Protein AF-A0A0G4R378-F1 (afdb_monomer)

Sequence (126 aa)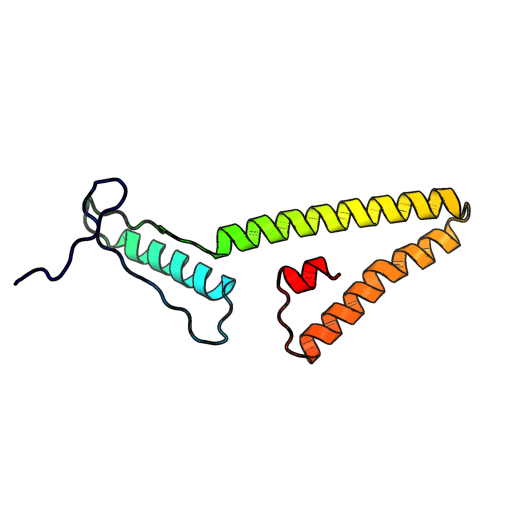:
ELRTGSASENGQEVVVGTALMLIGANTRTVSDAVDKKLTDIAKSLPPGMHAKTVLNRTKLVDATIATVQKNLIEGALLVTVVLFSMLGNIRAALITALVIPMSMLMTAIGMVKGNISGNLMSLGAL

Foldseek 3Di:
DDDDDWDDDPNHTDDDDDDDDDPPDDLVVVLVVVVVVQVVVQVVDDPPDDDDDPDRPVVVQVVLVVVLVVVVVVVLVVQLVVLCVVVVDPVVSVVVSVVVVVVVVVVVVVCVVVVNDPGSVVSVVD

Secondary structure (DSSP, 8-state):
-------EETTEE------PPPTT--HHHHHHHHHHHHHHHHTTSPTT-----S--HHHHHHHHHHHHHHHHHHHHHHHHHHHHHHH--HHHHHHHHHHHHHHHHHHHHHHHHTT----HHHHH--

Radius of gyration: 23.35 Å; Cα contacts (8 Å, |Δi|>4): 48; chains: 1; bounding box: 44×31×76 Å

Structure (mmCIF, N/CA/C/O backbone):
data_AF-A0A0G4R378-F1
#
_entry.id   AF-A0A0G4R378-F1
#
loop_
_atom_site.group_PDB
_atom_site.id
_atom_site.type_symbol
_atom_site.label_atom_id
_atom_site.label_alt_id
_atom_site.label_comp_id
_atom_site.label_asym_id
_atom_site.label_entity_id
_atom_site.label_seq_id
_atom_site.pdbx_PDB_ins_code
_atom_site.Cartn_x
_atom_site.Cartn_y
_atom_site.Cartn_z
_atom_site.occupancy
_atom_site.B_iso_or_equiv
_atom_site.auth_seq_id
_atom_site.auth_comp_id
_atom_site.auth_asym_id
_atom_site.auth_atom_id
_atom_site.pdbx_PDB_model_num
ATOM 1 N N . GLU A 1 1 ? -16.014 0.440 42.787 1.00 53.25 1 GLU A N 1
ATOM 2 C CA . GLU A 1 1 ? -14.695 0.165 42.178 1.00 53.25 1 GLU A CA 1
ATOM 3 C C . GLU A 1 1 ? -14.000 1.487 41.877 1.00 53.25 1 GLU A C 1
ATOM 5 O O . GLU 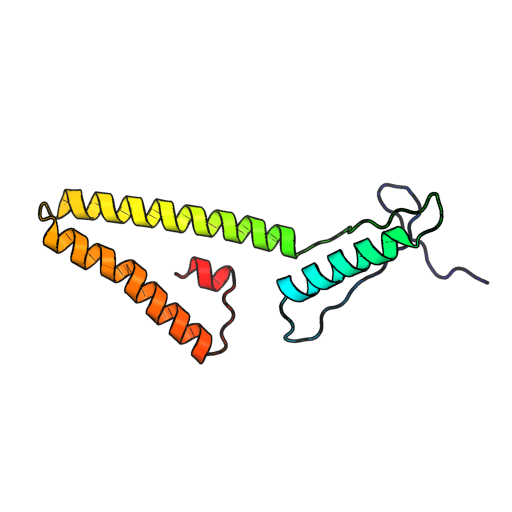A 1 1 ? -14.663 2.419 41.436 1.00 53.25 1 GLU A O 1
ATOM 10 N N . LEU A 1 2 ? -12.708 1.611 42.190 1.00 54.00 2 LEU A N 1
ATOM 11 C CA . LEU A 1 2 ? -11.921 2.827 41.957 1.00 54.00 2 LEU A CA 1
ATOM 12 C C . LEU A 1 2 ? -11.420 2.832 40.511 1.00 54.00 2 LEU A C 1
ATOM 14 O O . LEU A 1 2 ? -10.595 2.005 40.132 1.00 54.00 2 LEU A O 1
ATOM 18 N N . ARG A 1 3 ? -11.913 3.769 39.699 1.00 67.38 3 ARG A N 1
ATOM 19 C CA . ARG A 1 3 ? -11.467 3.944 38.316 1.00 67.38 3 ARG A CA 1
ATOM 20 C C . ARG A 1 3 ? -10.005 4.402 38.290 1.00 67.38 3 ARG A C 1
ATOM 22 O O . ARG A 1 3 ? -9.687 5.506 38.724 1.00 67.38 3 ARG A O 1
ATOM 29 N N . THR A 1 4 ? -9.116 3.561 37.767 1.00 72.44 4 THR A N 1
ATOM 30 C CA . THR A 1 4 ? -7.677 3.844 37.668 1.00 72.44 4 THR A CA 1
ATOM 31 C C . THR A 1 4 ? -7.352 4.422 36.287 1.00 72.44 4 THR A C 1
ATOM 33 O O . THR A 1 4 ? -6.960 3.702 35.376 1.00 72.44 4 THR A O 1
ATOM 36 N N . GLY A 1 5 ? -7.569 5.728 36.114 1.00 78.25 5 GLY A N 1
ATOM 37 C CA . GLY A 1 5 ? -7.179 6.466 34.905 1.00 78.25 5 GLY A CA 1
ATOM 38 C C . GLY A 1 5 ? -8.306 7.270 34.254 1.00 78.25 5 GLY A C 1
ATOM 39 O O . GLY A 1 5 ? -9.495 6.987 34.415 1.00 78.25 5 GLY A O 1
ATOM 40 N N . SER A 1 6 ? -7.927 8.305 33.509 1.00 82.31 6 SER A N 1
ATOM 41 C CA . SER A 1 6 ? -8.818 9.095 32.661 1.00 82.31 6 SER A CA 1
ATOM 42 C C . SER A 1 6 ? -8.224 9.217 31.265 1.00 82.31 6 SER A C 1
ATOM 44 O O . SER A 1 6 ? -7.010 9.310 31.097 1.00 82.31 6 SER A O 1
ATOM 46 N N . ALA A 1 7 ? -9.090 9.193 30.258 1.00 83.19 7 ALA A N 1
ATOM 47 C CA . ALA A 1 7 ? -8.727 9.522 28.894 1.00 83.19 7 ALA A CA 1
ATOM 48 C C . ALA A 1 7 ? -9.755 10.506 28.340 1.00 83.19 7 ALA A C 1
ATOM 50 O O . ALA A 1 7 ? -10.940 10.447 28.672 1.00 83.19 7 ALA A O 1
ATOM 51 N N . SER A 1 8 ? -9.279 11.445 27.528 1.00 83.19 8 SER A N 1
ATOM 52 C CA . SER A 1 8 ? -10.120 12.442 26.882 1.00 83.19 8 SER A CA 1
ATOM 53 C C . SER A 1 8 ? -9.728 12.592 25.416 1.00 83.19 8 SER A C 1
ATOM 55 O O . SER A 1 8 ? -8.541 12.627 25.094 1.00 83.19 8 SER A O 1
ATOM 57 N N . GLU A 1 9 ? -10.720 12.675 24.530 1.00 83.12 9 GLU A N 1
ATOM 58 C CA . GLU A 1 9 ? -10.558 13.109 23.139 1.00 83.12 9 GLU A CA 1
ATOM 59 C C . GLU A 1 9 ? -11.249 14.470 23.017 1.00 83.12 9 GLU A C 1
ATOM 61 O O . GLU A 1 9 ? -12.419 14.602 23.367 1.00 83.12 9 GLU A O 1
ATOM 66 N N . ASN A 1 10 ? -10.531 15.498 22.551 1.00 82.94 10 ASN A N 1
ATOM 67 C CA . ASN A 1 10 ? -11.081 16.841 22.313 1.00 82.94 10 ASN A CA 1
ATOM 68 C C . ASN A 1 10 ? -11.898 17.428 23.489 1.00 82.94 10 ASN A C 1
ATOM 70 O O . ASN A 1 10 ? -12.891 18.119 23.276 1.00 82.94 10 ASN A O 1
ATOM 74 N N . GLY A 1 11 ? -11.494 17.152 24.735 1.00 82.69 11 GLY A N 1
ATOM 75 C CA . GLY A 1 11 ? -12.157 17.668 25.939 1.00 82.69 11 GLY A CA 1
ATOM 76 C C . GLY A 1 11 ? -13.373 16.864 26.412 1.00 82.69 11 GLY A C 1
ATOM 77 O O . GLY A 1 11 ? -13.971 17.222 27.423 1.00 82.69 11 GLY A O 1
ATOM 78 N N . GLN A 1 12 ? -13.728 15.772 25.731 1.00 83.12 12 GLN A N 1
ATOM 79 C CA . GLN A 1 12 ? -14.758 14.828 26.172 1.00 83.12 12 GLN A CA 1
ATOM 80 C C . GLN A 1 12 ? -14.114 13.582 26.766 1.00 83.12 12 GLN A C 1
ATOM 82 O O . GLN A 1 12 ? -13.052 13.155 26.315 1.00 83.12 12 GLN A O 1
ATOM 87 N N . GLU A 1 13 ? -14.727 13.011 27.797 1.00 83.38 13 GLU A N 1
ATOM 88 C CA . GLU A 1 13 ? -14.247 11.788 28.431 1.00 83.38 13 GLU A CA 1
ATOM 89 C C . GLU A 1 13 ? -14.501 10.574 27.531 1.00 83.38 13 GLU A C 1
ATOM 91 O O . GLU A 1 13 ? -15.617 10.359 27.064 1.00 83.38 13 GLU A O 1
ATOM 96 N N . VAL A 1 14 ? -13.457 9.783 27.278 1.00 85.06 14 VAL A N 1
ATOM 97 C CA . VAL A 1 14 ? -13.509 8.629 26.372 1.00 85.06 14 VAL A CA 1
ATOM 98 C C . VAL A 1 14 ? -12.775 7.430 26.962 1.00 85.06 14 VAL A C 1
ATOM 100 O O . VAL A 1 14 ? -11.929 7.567 27.845 1.00 85.06 14 VAL A O 1
ATOM 103 N N . VAL A 1 15 ? -13.058 6.239 26.434 1.00 84.62 15 VAL A N 1
ATOM 104 C CA . VAL A 1 15 ? -12.280 5.026 26.713 1.00 84.62 15 VAL A CA 1
ATOM 105 C C . VAL A 1 15 ? -11.332 4.776 25.545 1.00 84.62 15 VAL A C 1
ATOM 107 O O . VAL A 1 15 ? -11.766 4.671 24.400 1.00 84.62 15 VAL A O 1
ATOM 110 N N . VAL A 1 16 ? -10.034 4.666 25.833 1.00 83.81 16 VAL A N 1
ATOM 111 C CA . VAL A 1 16 ? -9.004 4.395 24.821 1.00 83.81 16 VAL A CA 1
ATOM 112 C C . VAL A 1 16 ? -8.568 2.938 24.910 1.00 83.81 16 VAL A C 1
ATOM 114 O O . VAL A 1 16 ? -8.164 2.465 25.969 1.00 83.81 16 VAL A O 1
ATOM 117 N N . GLY A 1 17 ? -8.615 2.240 23.776 1.00 83.44 17 GLY A N 1
ATOM 118 C CA . GLY A 1 17 ? -8.037 0.909 23.601 1.00 83.44 17 GLY A CA 1
ATOM 119 C C . GLY A 1 17 ? -6.931 0.938 22.549 1.00 83.44 17 GLY A C 1
ATOM 120 O O . GLY A 1 17 ? -7.043 1.649 21.551 1.00 83.44 17 GLY A O 1
ATOM 121 N N . THR A 1 18 ? -5.869 0.157 22.757 1.00 83.19 18 THR A N 1
ATOM 122 C CA . THR A 1 18 ? -4.769 0.022 21.788 1.00 83.19 18 THR A CA 1
ATOM 123 C C . THR A 1 18 ? -4.735 -1.399 2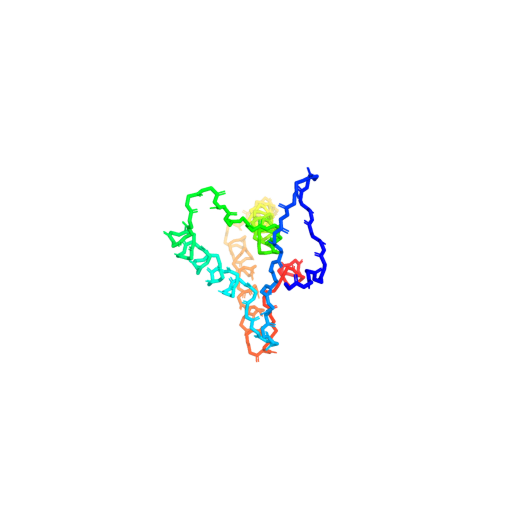1.244 1.00 83.19 18 THR A C 1
ATOM 125 O O . THR A 1 18 ? -4.575 -2.350 22.005 1.00 83.19 18 THR A O 1
ATOM 128 N N . ALA A 1 19 ? -4.839 -1.546 19.923 1.00 82.88 19 ALA A N 1
ATOM 129 C CA . ALA A 1 19 ? -4.555 -2.804 19.245 1.00 82.88 19 ALA A CA 1
ATOM 130 C C . ALA A 1 19 ? -3.064 -2.851 18.887 1.00 82.88 19 ALA A C 1
ATOM 132 O O . ALA A 1 19 ? -2.578 -2.035 18.102 1.00 82.88 19 ALA A O 1
ATOM 133 N N . LEU A 1 20 ? -2.334 -3.791 19.487 1.00 82.62 20 LEU A N 1
ATOM 134 C CA . LEU A 1 20 ? -0.917 -4.007 19.205 1.00 82.62 20 LEU A CA 1
ATOM 135 C C . LEU A 1 20 ? -0.748 -5.079 18.130 1.00 82.62 20 LEU A C 1
ATOM 137 O O . LEU A 1 20 ? -1.457 -6.083 18.103 1.00 82.62 20 LEU A O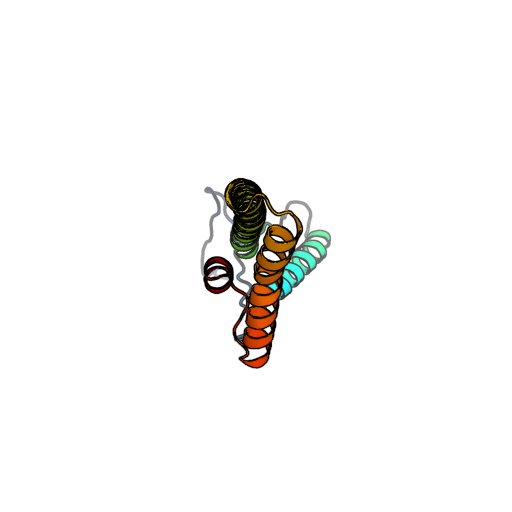 1
ATOM 141 N N . MET A 1 21 ? 0.218 -4.856 17.248 1.00 82.81 21 MET A N 1
ATOM 142 C CA . MET A 1 21 ? 0.573 -5.783 16.185 1.00 82.81 21 MET A CA 1
ATOM 143 C C . MET A 1 21 ? 1.630 -6.774 16.661 1.00 82.81 21 MET A C 1
ATOM 145 O O . MET A 1 21 ? 2.568 -6.385 17.356 1.00 82.81 21 MET A O 1
ATOM 149 N N . LEU A 1 22 ? 1.507 -8.036 16.250 1.00 84.94 22 LEU A N 1
ATOM 150 C CA . LEU A 1 22 ? 2.554 -9.030 16.474 1.00 84.94 22 LEU A CA 1
ATOM 151 C C . LEU A 1 22 ? 3.800 -8.703 15.640 1.00 84.94 22 LEU A C 1
ATOM 153 O O . LEU A 1 22 ? 3.700 -8.191 14.523 1.00 84.94 22 LEU A O 1
ATOM 157 N N . ILE A 1 23 ? 4.980 -9.026 16.172 1.00 78.44 23 ILE A N 1
ATOM 158 C CA . ILE A 1 23 ? 6.252 -8.841 15.465 1.00 78.44 23 ILE A CA 1
ATOM 159 C C . ILE A 1 23 ? 6.227 -9.655 14.165 1.00 78.44 23 ILE A C 1
ATOM 161 O O . ILE A 1 23 ? 5.901 -10.839 14.174 1.00 78.44 23 ILE A O 1
ATOM 165 N N . GLY A 1 24 ? 6.560 -9.006 13.047 1.00 75.81 24 GLY A N 1
ATOM 166 C CA . GLY A 1 24 ? 6.573 -9.627 11.718 1.00 75.81 24 GLY A CA 1
ATOM 167 C C . GLY A 1 24 ? 5.211 -9.694 11.019 1.00 75.81 24 GLY A C 1
ATOM 168 O O . GLY A 1 24 ? 5.149 -10.125 9.869 1.00 75.81 24 GLY A O 1
ATOM 169 N N . ALA A 1 25 ? 4.123 -9.252 11.657 1.00 78.88 25 ALA A N 1
ATOM 170 C CA . ALA A 1 25 ? 2.828 -9.172 10.991 1.00 78.88 25 ALA A CA 1
ATOM 171 C C . ALA A 1 25 ? 2.767 -7.987 10.010 1.00 78.88 25 ALA A C 1
ATOM 173 O O . ALA A 1 25 ? 3.415 -6.955 10.191 1.00 78.88 25 ALA A O 1
ATOM 174 N N . ASN A 1 26 ? 1.971 -8.135 8.949 1.00 77.94 26 ASN A N 1
ATOM 175 C CA . ASN A 1 26 ? 1.809 -7.097 7.937 1.00 77.94 26 ASN A CA 1
ATOM 176 C C . ASN A 1 26 ? 0.916 -5.959 8.452 1.00 77.94 26 ASN A C 1
ATOM 178 O O . ASN A 1 26 ? -0.240 -6.183 8.825 1.00 77.94 26 ASN A O 1
ATOM 182 N N . THR A 1 27 ? 1.432 -4.727 8.392 1.00 75.31 27 THR A N 1
ATOM 183 C CA . THR A 1 27 ? 0.745 -3.546 8.925 1.00 75.31 27 THR A CA 1
ATOM 184 C C . THR A 1 27 ? -0.637 -3.318 8.326 1.00 75.31 27 THR A C 1
ATOM 186 O O . THR A 1 27 ? -1.581 -2.997 9.052 1.00 75.31 27 THR A O 1
ATOM 189 N N . ARG A 1 28 ? -0.769 -3.519 7.013 1.00 74.56 28 ARG A N 1
ATOM 190 C CA . ARG A 1 28 ? -2.017 -3.322 6.276 1.00 74.56 28 ARG A CA 1
ATOM 191 C C . ARG A 1 28 ? -3.040 -4.381 6.666 1.00 74.56 28 ARG A C 1
ATOM 193 O O . ARG A 1 28 ? -4.126 -4.043 7.117 1.00 74.56 28 ARG A O 1
ATOM 200 N N . THR A 1 29 ? -2.651 -5.654 6.607 1.00 81.69 29 THR A N 1
ATOM 201 C CA . THR A 1 29 ? -3.544 -6.783 6.909 1.00 81.69 29 THR A CA 1
ATOM 202 C C . THR A 1 29 ? -4.095 -6.727 8.332 1.00 81.69 29 THR A C 1
ATOM 204 O O . THR A 1 29 ? -5.285 -6.951 8.544 1.00 81.69 29 THR A O 1
ATOM 207 N N . VAL A 1 30 ? -3.249 -6.411 9.318 1.00 84.88 30 VAL A N 1
ATOM 208 C CA . VAL A 1 30 ? -3.687 -6.308 10.717 1.00 84.88 30 VAL A CA 1
ATOM 209 C C . VAL A 1 30 ? -4.599 -5.100 10.916 1.00 84.88 30 VAL A C 1
ATOM 211 O O . VAL A 1 30 ? -5.604 -5.213 11.612 1.00 84.88 30 VAL A O 1
ATOM 214 N N . SER A 1 31 ? -4.296 -3.965 10.281 1.00 81.50 31 SER A N 1
ATOM 215 C CA . SER A 1 31 ? -5.146 -2.772 10.374 1.00 81.50 31 SER A CA 1
ATOM 216 C C . SER A 1 31 ? -6.533 -3.010 9.784 1.00 81.50 31 SER A C 1
ATOM 218 O O . SER A 1 31 ? -7.522 -2.678 10.431 1.00 81.50 31 SER A O 1
ATOM 220 N N . ASP A 1 32 ? -6.609 -3.642 8.611 1.00 83.81 32 ASP A N 1
ATOM 221 C CA . ASP A 1 32 ? -7.876 -3.977 7.951 1.00 83.81 32 ASP A CA 1
ATOM 222 C C . ASP A 1 32 ? -8.702 -4.958 8.799 1.00 83.81 32 ASP A C 1
ATOM 224 O O . ASP A 1 32 ? -9.918 -4.810 8.945 1.00 83.81 32 ASP A O 1
ATOM 228 N N . 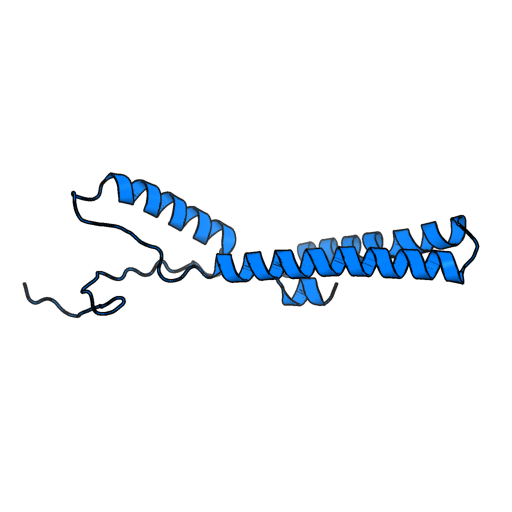ALA A 1 33 ? -8.045 -5.947 9.414 1.00 86.19 33 ALA A N 1
ATOM 229 C CA . ALA A 1 33 ? -8.699 -6.898 10.308 1.00 86.19 33 ALA A CA 1
ATOM 230 C C . ALA A 1 33 ? -9.259 -6.220 11.571 1.00 86.19 33 ALA A C 1
ATOM 232 O O . ALA A 1 33 ? -10.383 -6.517 11.984 1.00 86.19 33 ALA A O 1
ATOM 233 N N . VAL A 1 34 ? -8.498 -5.296 12.168 1.00 86.31 34 VAL A N 1
ATOM 234 C CA . VAL A 1 34 ? -8.929 -4.525 13.342 1.00 86.31 34 VAL A CA 1
ATOM 235 C C . VAL A 1 34 ? -10.095 -3.603 12.991 1.00 86.31 34 VAL A C 1
ATOM 237 O O . VAL A 1 34 ? -11.069 -3.570 13.738 1.00 86.31 34 VAL A O 1
ATOM 240 N N . ASP A 1 35 ? -10.048 -2.910 11.852 1.00 83.88 35 ASP A N 1
ATOM 241 C CA . ASP A 1 35 ? -11.110 -1.996 11.410 1.00 83.88 35 ASP A CA 1
ATOM 242 C C . ASP A 1 35 ? -12.422 -2.748 11.124 1.00 83.88 35 ASP A C 1
ATOM 244 O O . ASP A 1 35 ? -13.504 -2.362 11.583 1.00 83.88 35 ASP A O 1
ATOM 248 N N . LYS A 1 36 ? -12.324 -3.916 10.472 1.00 86.44 36 LYS A N 1
ATOM 249 C CA . LYS A 1 36 ? -13.469 -4.811 10.260 1.00 86.44 36 LYS A CA 1
ATOM 250 C C . LYS A 1 36 ? -14.049 -5.305 11.583 1.00 86.44 36 LYS A C 1
ATOM 252 O O . LYS A 1 36 ? -15.264 -5.273 11.776 1.00 86.44 36 LYS A O 1
ATOM 257 N N . LYS A 1 37 ? -13.195 -5.722 12.523 1.00 85.94 37 LYS A N 1
ATOM 258 C CA . LYS A 1 37 ? -13.654 -6.216 13.825 1.00 85.94 37 LYS A CA 1
ATOM 259 C C . LYS A 1 37 ? -14.272 -5.108 14.678 1.00 85.94 37 LYS A C 1
ATOM 261 O O . LYS A 1 37 ? -15.275 -5.359 15.339 1.00 85.94 37 LYS A O 1
ATOM 266 N N . LEU A 1 38 ? -13.729 -3.893 14.622 1.00 84.69 38 LEU A N 1
ATOM 267 C CA . LEU A 1 38 ? -14.314 -2.705 15.246 1.00 84.69 38 LEU A CA 1
ATOM 268 C C . LEU A 1 38 ? -15.697 -2.399 14.677 1.00 84.69 38 LEU A C 1
ATOM 270 O O . LEU A 1 38 ? -16.610 -2.125 15.448 1.00 84.69 38 LEU A O 1
ATOM 274 N N . THR A 1 39 ? -15.876 -2.516 13.360 1.00 84.69 39 THR A N 1
ATOM 275 C CA . THR A 1 39 ? -17.180 -2.335 12.703 1.00 84.69 39 THR A CA 1
ATOM 276 C C . THR A 1 39 ? -18.206 -3.370 13.170 1.00 84.69 39 THR A C 1
ATOM 278 O O . THR A 1 39 ? -19.380 -3.052 13.348 1.00 84.69 39 THR A O 1
ATOM 281 N N . ASP A 1 40 ? -17.784 -4.613 13.401 1.00 85.44 40 ASP A N 1
ATOM 282 C CA . ASP A 1 40 ? -18.673 -5.646 13.937 1.00 85.44 40 ASP A CA 1
ATOM 283 C C . ASP A 1 40 ? -19.015 -5.412 15.411 1.00 85.44 40 ASP A C 1
ATOM 285 O O . ASP A 1 40 ? -20.174 -5.558 15.796 1.00 85.44 40 ASP A O 1
ATOM 289 N N . ILE A 1 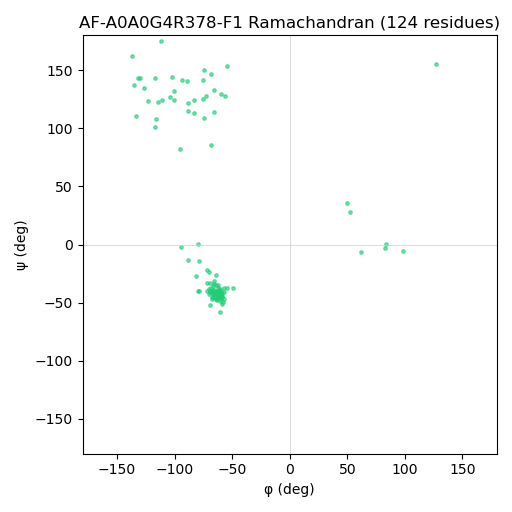41 ? -18.042 -4.989 16.224 1.00 84.75 41 ILE A N 1
ATOM 290 C CA . ILE A 1 41 ? -18.275 -4.633 17.629 1.00 84.75 41 ILE A CA 1
ATOM 291 C C . ILE A 1 41 ? -19.203 -3.418 17.716 1.00 84.75 41 ILE A C 1
ATOM 293 O O . ILE A 1 41 ? -20.127 -3.445 18.525 1.00 84.75 41 ILE A O 1
ATOM 297 N N . ALA A 1 42 ? -19.031 -2.415 16.843 1.00 82.19 42 ALA A N 1
ATOM 298 C CA . ALA A 1 42 ? -19.860 -1.208 16.753 1.00 82.19 42 ALA A CA 1
ATOM 299 C C . ALA A 1 42 ? -21.366 -1.515 16.726 1.00 82.19 42 ALA A C 1
ATOM 301 O O . ALA A 1 42 ? -22.147 -0.812 17.357 1.00 82.19 42 ALA A O 1
ATOM 302 N N . LYS A 1 43 ? -21.770 -2.604 16.059 1.00 82.00 43 LYS A N 1
ATOM 303 C CA . LYS A 1 43 ? -23.175 -3.043 15.961 1.00 82.00 43 LYS A CA 1
ATOM 304 C C . LYS A 1 43 ? -23.748 -3.573 17.278 1.00 82.00 43 LYS A C 1
ATOM 306 O O . LYS A 1 43 ? -24.960 -3.596 17.446 1.00 82.00 43 LYS A O 1
ATOM 311 N N . SER A 1 44 ? -22.886 -4.039 18.179 1.00 83.06 44 SER A N 1
ATOM 312 C CA . SER A 1 44 ? -23.260 -4.581 19.491 1.00 83.06 44 SER A CA 1
ATOM 313 C C . SER A 1 44 ? -23.194 -3.550 20.620 1.00 83.06 44 SER A C 1
ATOM 315 O O . SER A 1 44 ? -23.509 -3.882 21.762 1.00 83.06 44 SER A O 1
ATOM 317 N N . LEU A 1 45 ? -22.775 -2.312 20.327 1.00 81.81 45 LEU A N 1
ATOM 318 C CA . LEU A 1 45 ? -22.678 -1.275 21.345 1.00 81.81 45 LEU A CA 1
ATOM 319 C C . LEU A 1 45 ? -24.067 -0.726 21.733 1.00 81.81 45 LEU A C 1
ATOM 321 O O . LEU A 1 45 ? -24.930 -0.552 20.870 1.00 81.81 45 LEU A O 1
ATOM 325 N N . PRO A 1 46 ? -24.281 -0.429 23.030 1.00 80.38 46 PRO A N 1
ATOM 326 C CA . PRO A 1 46 ? -25.472 0.254 23.524 1.00 80.38 46 PRO A CA 1
ATOM 327 C C . PRO A 1 46 ? -25.742 1.591 22.813 1.00 80.38 46 PRO A C 1
ATOM 329 O O . PRO A 1 46 ? -24.800 2.255 22.365 1.00 80.38 46 PRO A O 1
ATOM 332 N N . PRO A 1 47 ? -27.010 2.042 22.768 1.00 73.62 47 PRO A N 1
ATOM 333 C CA . PRO A 1 47 ? -27.358 3.349 22.219 1.00 73.62 47 PRO A CA 1
ATOM 334 C C . PRO A 1 47 ? -26.580 4.465 22.934 1.00 73.62 47 PRO A C 1
ATOM 336 O O . PRO A 1 47 ? -26.578 4.544 24.160 1.00 73.62 47 PRO A O 1
ATOM 339 N N . GLY A 1 48 ? -25.910 5.317 22.153 1.00 72.38 48 GLY A N 1
ATOM 340 C CA . GLY A 1 48 ? -25.102 6.439 22.650 1.00 72.38 48 GLY A CA 1
ATOM 341 C C . GLY A 1 48 ? -23.594 6.178 22.745 1.00 72.38 48 GLY A C 1
ATOM 342 O O . GLY A 1 48 ? -22.850 7.120 23.005 1.00 72.38 48 GLY A O 1
ATOM 343 N N . MET A 1 49 ? -23.115 4.953 22.495 1.00 75.12 49 MET A N 1
ATOM 344 C CA . MET A 1 49 ? -21.679 4.683 22.362 1.00 75.12 49 MET A CA 1
ATOM 345 C C . MET A 1 49 ? -21.242 4.580 20.895 1.00 75.12 49 MET A C 1
ATOM 347 O O . MET A 1 49 ? -21.822 3.839 20.105 1.00 75.12 49 MET A O 1
ATOM 351 N N . HIS A 1 50 ? -20.153 5.274 20.553 1.00 74.44 50 HIS A N 1
ATOM 352 C CA . HIS A 1 50 ? -19.536 5.241 19.228 1.00 74.44 50 HIS A CA 1
ATOM 353 C C . HIS A 1 50 ? -18.067 4.826 19.334 1.00 74.44 50 HIS A C 1
ATOM 355 O O . HIS A 1 50 ? -17.277 5.468 20.022 1.00 74.44 50 HIS A O 1
ATOM 361 N N . ALA A 1 51 ? -17.688 3.762 18.626 1.00 76.31 51 ALA A N 1
ATOM 362 C CA . ALA A 1 51 ? -16.293 3.363 18.488 1.00 76.31 51 ALA A CA 1
ATOM 363 C C . ALA A 1 51 ? -15.670 4.088 17.286 1.00 76.31 51 ALA A C 1
ATOM 365 O O . ALA A 1 51 ? -16.154 3.955 16.162 1.00 76.31 51 ALA A O 1
ATOM 366 N N . LYS A 1 52 ? -14.596 4.850 17.515 1.00 75.62 52 LYS A N 1
ATOM 367 C CA . LYS A 1 52 ? -13.873 5.593 16.474 1.00 75.62 52 LYS A CA 1
ATOM 368 C C . LYS A 1 52 ? -12.387 5.255 16.516 1.00 75.62 52 LYS A C 1
ATOM 370 O O . LYS A 1 52 ? -11.762 5.262 17.574 1.00 75.62 52 LYS A O 1
ATOM 375 N N . THR A 1 53 ? -11.803 5.000 15.352 1.00 76.31 53 THR A N 1
ATOM 376 C CA . THR A 1 53 ? -10.359 4.808 15.192 1.00 76.31 53 THR A CA 1
ATOM 377 C C . THR A 1 53 ? -9.644 6.158 15.299 1.00 76.31 53 THR A C 1
ATOM 379 O O . THR A 1 53 ? -9.752 6.997 14.406 1.00 76.31 53 THR A O 1
ATOM 382 N N . VAL A 1 54 ? -8.913 6.375 16.398 1.00 67.62 54 VAL A N 1
ATOM 383 C CA . VAL A 1 54 ? -8.192 7.638 16.663 1.00 67.62 54 VAL A CA 1
ATOM 384 C C . VAL A 1 54 ? -6.881 7.720 15.873 1.00 67.62 54 VAL A C 1
ATOM 386 O O . VAL A 1 54 ? -6.553 8.767 15.323 1.00 67.62 54 VAL A O 1
ATOM 389 N N . LEU A 1 55 ? -6.144 6.608 15.760 1.00 62.84 55 LEU A N 1
ATOM 390 C CA . LEU A 1 55 ? -4.877 6.546 15.031 1.00 62.84 55 LEU A CA 1
ATOM 391 C C . LEU A 1 55 ? -4.840 5.319 14.117 1.00 62.84 55 LEU A C 1
ATOM 393 O O . LEU A 1 55 ? -4.731 4.188 14.583 1.00 62.84 55 LEU A O 1
ATOM 397 N N . ASN A 1 56 ? -4.883 5.549 12.804 1.00 68.81 56 ASN A N 1
ATOM 398 C CA . ASN A 1 56 ? -4.700 4.509 11.794 1.00 68.81 56 ASN A CA 1
ATOM 399 C C . ASN A 1 56 ? -3.447 4.827 10.962 1.00 68.81 56 ASN A C 1
ATOM 401 O O . ASN A 1 56 ? -3.479 5.677 10.071 1.00 68.81 56 ASN A O 1
ATOM 405 N N . ARG A 1 57 ? -2.334 4.143 11.264 1.00 67.31 57 ARG A N 1
ATOM 406 C CA . ARG A 1 57 ? -1.046 4.321 10.563 1.00 67.31 57 ARG A CA 1
ATOM 407 C C . ARG A 1 57 ? -1.117 3.925 9.083 1.00 67.31 57 ARG A C 1
ATOM 409 O O . ARG A 1 57 ? -0.375 4.479 8.279 1.00 67.31 57 ARG A O 1
ATOM 416 N N . THR A 1 58 ? -2.026 3.027 8.712 1.00 70.75 58 THR A N 1
ATOM 417 C CA . THR A 1 58 ? -2.174 2.522 7.338 1.00 70.75 58 THR A CA 1
ATOM 418 C C . THR A 1 58 ? -2.639 3.608 6.379 1.00 70.75 58 THR A C 1
ATOM 420 O O . THR A 1 58 ? -2.107 3.695 5.280 1.00 70.75 58 THR A O 1
ATOM 423 N N . LYS A 1 59 ? -3.502 4.535 6.820 1.00 73.00 59 LYS A N 1
ATOM 424 C CA . LYS A 1 59 ? -3.958 5.660 5.980 1.00 73.00 59 LYS A CA 1
ATOM 425 C C . LYS A 1 59 ? -2.809 6.539 5.480 1.00 73.00 59 LYS A C 1
ATOM 427 O O . LYS A 1 59 ? -2.806 6.950 4.324 1.00 73.00 59 LYS A O 1
ATOM 432 N N . LEU A 1 60 ? -1.833 6.819 6.343 1.00 73.62 60 LEU A N 1
ATOM 433 C CA . LEU A 1 60 ? -0.668 7.628 5.976 1.00 73.62 60 LEU A CA 1
ATOM 434 C C . LEU A 1 60 ? 0.242 6.877 4.999 1.00 73.62 60 LEU A C 1
ATOM 436 O O . LEU A 1 60 ? 0.732 7.460 4.030 1.00 73.62 60 LEU A O 1
ATOM 440 N N . VAL A 1 61 ? 0.435 5.576 5.228 1.00 77.12 61 VAL A N 1
ATOM 441 C CA . VAL A 1 61 ? 1.225 4.719 4.337 1.00 77.12 61 VAL A CA 1
ATOM 442 C C . VAL A 1 61 ? 0.565 4.624 2.960 1.00 77.12 61 VAL A C 1
ATOM 444 O O . VAL A 1 61 ? 1.237 4.854 1.961 1.00 77.12 61 VAL A O 1
ATOM 447 N N . ASP A 1 62 ? -0.744 4.377 2.899 1.00 78.56 62 ASP A N 1
ATOM 448 C CA . ASP A 1 62 ? -1.499 4.264 1.646 1.00 78.56 62 ASP A CA 1
ATOM 449 C C . ASP A 1 62 ? -1.477 5.560 0.829 1.00 78.56 62 ASP A C 1
ATOM 451 O O . ASP A 1 62 ? -1.218 5.525 -0.374 1.00 78.56 62 ASP A O 1
ATOM 455 N N . ALA A 1 63 ? -1.682 6.714 1.474 1.00 81.75 63 ALA A N 1
ATOM 456 C CA . ALA A 1 63 ? -1.597 8.012 0.804 1.00 81.75 63 ALA A CA 1
ATOM 457 C C . ALA A 1 63 ? -0.201 8.261 0.205 1.00 81.75 63 ALA A C 1
ATOM 459 O O . ALA A 1 63 ? -0.064 8.783 -0.907 1.00 81.75 63 ALA A O 1
ATOM 460 N N . THR A 1 64 ? 0.844 7.842 0.920 1.00 81.00 64 THR A N 1
ATOM 461 C CA . THR A 1 64 ? 2.220 7.978 0.437 1.00 81.00 64 THR A CA 1
ATOM 462 C C . THR A 1 64 ? 2.491 7.023 -0.729 1.00 81.00 64 THR A C 1
ATOM 464 O O . THR A 1 64 ? 3.054 7.453 -1.732 1.00 81.00 64 THR A O 1
ATOM 467 N N . ILE A 1 65 ? 2.031 5.765 -0.661 1.00 82.38 65 ILE A N 1
ATOM 468 C CA . ILE A 1 65 ? 2.155 4.793 -1.764 1.00 82.38 65 ILE A CA 1
ATOM 469 C C . ILE A 1 65 ? 1.468 5.325 -3.025 1.00 82.38 65 ILE A C 1
ATOM 471 O O . ILE A 1 65 ? 2.062 5.285 -4.099 1.00 82.38 65 ILE A O 1
ATOM 475 N N . ALA A 1 66 ? 0.256 5.872 -2.899 1.00 84.12 66 ALA A N 1
ATOM 476 C CA . ALA A 1 66 ? -0.476 6.439 -4.030 1.00 84.12 66 ALA A CA 1
ATOM 477 C C . ALA A 1 66 ? 0.293 7.593 -4.696 1.00 84.12 66 ALA A C 1
ATOM 479 O O . ALA A 1 66 ? 0.353 7.685 -5.922 1.00 84.12 66 ALA A O 1
ATOM 480 N N . THR A 1 67 ? 0.927 8.447 -3.888 1.00 86.56 67 THR A N 1
ATOM 481 C CA . THR A 1 67 ? 1.748 9.558 -4.388 1.00 86.56 67 THR A CA 1
ATOM 482 C C . THR A 1 67 ? 2.998 9.049 -5.109 1.00 86.56 67 THR A C 1
ATOM 484 O O . THR A 1 67 ? 3.295 9.492 -6.215 1.00 86.56 67 THR A O 1
ATOM 487 N N . VAL A 1 68 ? 3.704 8.073 -4.528 1.00 86.25 68 VAL A N 1
ATOM 488 C CA . VAL A 1 68 ? 4.895 7.464 -5.144 1.00 86.25 68 VAL A CA 1
ATOM 489 C C . VAL A 1 68 ? 4.543 6.760 -6.455 1.00 86.25 68 VAL A C 1
ATOM 491 O O . VAL A 1 68 ? 5.232 6.950 -7.452 1.00 86.25 68 VAL A O 1
ATOM 494 N N . GLN A 1 69 ? 3.439 6.010 -6.491 1.00 84.56 69 GLN A N 1
ATOM 495 C CA . GLN A 1 69 ? 2.960 5.346 -7.703 1.00 84.56 69 GLN A CA 1
ATOM 496 C C . GLN A 1 69 ? 2.669 6.352 -8.820 1.00 84.56 69 GLN A C 1
ATOM 498 O O . GLN A 1 69 ? 3.067 6.136 -9.965 1.00 84.56 69 GLN A O 1
ATOM 503 N N . LYS A 1 70 ? 1.989 7.457 -8.495 1.00 87.56 70 LYS A N 1
ATOM 504 C CA . LYS A 1 70 ? 1.712 8.521 -9.462 1.00 87.56 70 LYS A CA 1
ATOM 505 C C . LYS A 1 70 ? 3.010 9.111 -10.019 1.00 87.56 70 LYS A C 1
ATOM 507 O O . LYS A 1 70 ? 3.158 9.196 -11.234 1.00 87.56 70 LYS A O 1
ATOM 512 N N . ASN A 1 71 ? 3.965 9.425 -9.146 1.00 88.75 71 ASN A N 1
ATOM 513 C CA . ASN A 1 71 ? 5.257 9.985 -9.544 1.00 88.75 71 ASN A CA 1
ATOM 514 C C . ASN A 1 71 ? 6.070 9.023 -10.423 1.00 88.75 71 ASN A C 1
ATOM 516 O O . ASN A 1 71 ? 6.681 9.458 -11.394 1.00 88.75 71 ASN A O 1
ATOM 520 N N . LEU A 1 72 ? 6.057 7.721 -10.122 1.00 86.75 72 LEU A N 1
ATOM 521 C CA . LEU A 1 72 ? 6.718 6.692 -10.933 1.00 86.75 72 LEU A CA 1
ATOM 522 C C . LEU A 1 72 ? 6.148 6.632 -12.352 1.00 86.75 72 LEU A C 1
ATOM 524 O O . LEU A 1 72 ? 6.903 6.571 -13.319 1.00 86.75 72 LEU A O 1
ATOM 528 N N . ILE A 1 73 ? 4.821 6.684 -12.489 1.00 88.12 73 ILE A N 1
ATOM 529 C CA . ILE A 1 73 ? 4.156 6.662 -13.798 1.00 88.12 73 ILE A CA 1
ATOM 530 C C . ILE A 1 73 ? 4.463 7.943 -14.582 1.00 88.12 73 ILE A C 1
ATOM 532 O O . ILE A 1 73 ? 4.833 7.870 -15.754 1.00 88.12 73 ILE A O 1
ATOM 536 N N . GLU A 1 74 ? 4.342 9.109 -13.945 1.00 91.25 74 GLU A N 1
ATOM 537 C CA . GLU A 1 74 ? 4.636 10.400 -14.578 1.00 91.25 74 GLU A CA 1
ATOM 538 C C . GLU A 1 74 ? 6.112 10.502 -14.996 1.00 91.25 74 GLU A C 1
ATOM 540 O O . GLU A 1 74 ? 6.412 10.914 -16.118 1.00 91.25 74 GLU A O 1
ATOM 545 N N . GLY A 1 75 ? 7.031 10.049 -14.139 1.00 88.31 75 GLY A N 1
ATOM 546 C CA . GLY A 1 75 ? 8.462 9.985 -14.425 1.00 88.31 75 GLY A CA 1
ATOM 547 C C . GLY A 1 75 ? 8.794 9.028 -15.571 1.00 88.31 75 GLY A C 1
ATOM 548 O O . GLY A 1 75 ? 9.511 9.407 -16.496 1.00 88.31 75 GLY A O 1
ATOM 549 N N . ALA A 1 76 ? 8.231 7.816 -15.569 1.00 86.69 76 ALA A N 1
ATOM 550 C CA . ALA A 1 76 ? 8.439 6.837 -16.637 1.00 86.69 76 ALA A CA 1
ATOM 551 C C . ALA A 1 76 ? 7.929 7.342 -17.997 1.00 86.69 76 ALA A C 1
ATOM 553 O O . ALA A 1 76 ? 8.589 7.147 -19.024 1.00 86.69 76 ALA A O 1
ATOM 554 N N . LEU A 1 77 ? 6.784 8.033 -18.012 1.00 89.69 77 LEU A N 1
ATOM 555 C CA . LEU A 1 77 ? 6.250 8.670 -19.215 1.00 89.69 77 LEU A CA 1
ATOM 556 C C . LEU A 1 77 ? 7.203 9.757 -19.728 1.00 89.69 77 LEU A C 1
ATOM 558 O O . LEU A 1 77 ? 7.534 9.766 -20.913 1.00 89.69 77 LEU A O 1
ATOM 562 N N . LEU A 1 78 ? 7.681 10.634 -18.839 1.00 91.38 78 LEU A N 1
ATOM 563 C CA . LEU A 1 78 ? 8.634 11.694 -19.175 1.00 91.38 78 LEU A CA 1
ATOM 564 C C . LEU A 1 78 ? 9.921 11.132 -19.782 1.00 91.38 78 LEU A C 1
ATOM 566 O O . LEU A 1 78 ? 10.338 11.570 -20.853 1.00 91.38 78 LEU A O 1
ATOM 570 N N . VAL A 1 79 ? 10.516 10.126 -19.136 1.00 89.25 79 VAL A N 1
ATOM 571 C CA . VAL A 1 79 ? 11.721 9.450 -19.637 1.00 89.25 79 VAL A CA 1
ATOM 572 C C . VAL A 1 79 ? 11.463 8.849 -21.014 1.00 89.25 79 VAL A C 1
ATOM 574 O O . VAL A 1 79 ? 12.269 9.037 -21.923 1.00 89.25 79 VAL A O 1
ATOM 577 N N . THR A 1 80 ? 10.320 8.185 -21.204 1.00 86.69 80 THR A N 1
ATOM 578 C CA . THR A 1 80 ? 9.944 7.612 -22.501 1.00 86.69 80 THR A CA 1
ATOM 579 C C . THR A 1 80 ? 9.882 8.696 -23.576 1.00 86.69 80 THR A C 1
ATOM 581 O O . THR A 1 80 ? 10.540 8.566 -24.604 1.00 86.69 80 THR A O 1
ATOM 584 N N . VAL A 1 81 ? 9.170 9.801 -23.337 1.00 89.44 81 VAL A N 1
ATOM 585 C CA . VAL A 1 81 ? 9.064 10.915 -24.295 1.00 89.44 81 VAL A CA 1
ATOM 586 C C . VAL A 1 81 ? 10.441 11.473 -24.658 1.00 89.44 81 VAL A C 1
ATOM 588 O O . VAL A 1 81 ? 10.746 11.614 -25.841 1.00 89.44 81 VAL A O 1
ATOM 591 N N . VAL A 1 82 ? 11.301 11.719 -23.666 1.00 89.81 82 VAL A N 1
ATOM 592 C CA . VAL A 1 82 ? 12.662 12.231 -23.895 1.00 89.81 82 VAL A CA 1
ATOM 593 C C . VAL A 1 82 ? 13.499 11.249 -24.719 1.00 89.81 82 VAL A C 1
ATOM 595 O O . VAL A 1 82 ? 14.184 11.672 -25.650 1.00 89.81 82 VAL A O 1
ATOM 598 N N . LEU A 1 83 ? 13.411 9.943 -24.445 1.00 88.06 83 LEU A N 1
ATOM 599 C CA . LEU A 1 83 ? 14.098 8.915 -25.232 1.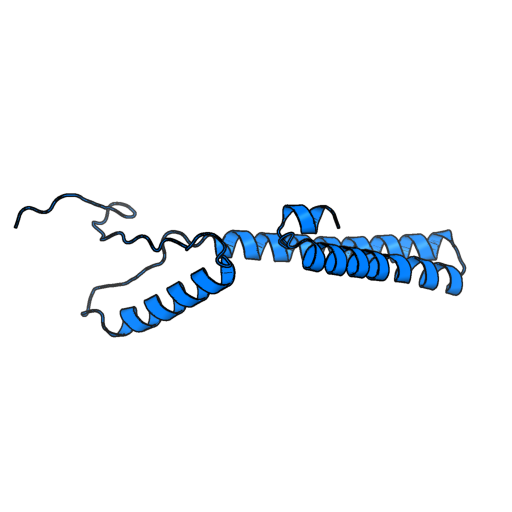00 88.06 83 LEU A CA 1
ATOM 600 C C . LEU A 1 83 ? 13.626 8.908 -26.691 1.00 88.06 83 LEU A C 1
ATOM 602 O O . LEU A 1 83 ? 14.455 8.861 -27.598 1.00 88.06 83 LEU A O 1
ATOM 606 N N . PHE A 1 84 ? 12.317 8.998 -26.939 1.00 85.81 84 PHE A N 1
ATOM 607 C CA . PHE A 1 84 ? 11.780 9.089 -28.299 1.00 85.81 84 PHE A CA 1
ATOM 608 C C . PHE A 1 84 ? 12.258 10.356 -29.023 1.00 85.81 84 PHE A C 1
ATOM 610 O O . PHE A 1 84 ? 12.657 10.272 -30.186 1.00 85.81 84 PHE A O 1
ATOM 617 N N . SER A 1 85 ? 12.275 11.504 -28.337 1.00 87.50 85 SER A N 1
ATOM 618 C CA . SER A 1 85 ? 12.762 12.771 -28.894 1.00 87.50 85 SER A CA 1
ATOM 619 C C . SER A 1 85 ? 14.263 12.760 -29.191 1.00 87.50 85 SER A C 1
ATOM 621 O O . SER A 1 85 ? 14.672 13.299 -30.215 1.00 87.50 85 SER A O 1
ATOM 623 N N . MET A 1 86 ? 15.088 12.151 -28.332 1.00 87.88 86 MET A N 1
ATOM 624 C CA . MET A 1 86 ? 16.543 12.118 -28.521 1.00 87.88 86 MET A CA 1
ATOM 625 C C . MET A 1 86 ? 17.004 11.065 -29.529 1.00 87.88 86 MET A C 1
ATOM 627 O O . MET A 1 86 ? 17.931 11.325 -30.291 1.00 87.88 86 MET A O 1
ATOM 631 N N . LEU A 1 87 ? 16.409 9.866 -29.527 1.00 84.50 87 LEU A N 1
ATOM 632 C CA . LEU A 1 87 ? 16.905 8.771 -30.363 1.00 84.50 87 LEU A CA 1
ATOM 633 C C . LEU A 1 87 ? 16.414 8.867 -31.811 1.00 84.50 87 LEU A C 1
ATOM 635 O O . LEU A 1 87 ? 17.055 8.296 -32.692 1.00 84.50 87 LEU A O 1
ATOM 639 N N . GLY A 1 88 ? 15.258 9.493 -32.072 1.00 81.44 88 GLY A N 1
ATOM 640 C CA . GLY A 1 88 ? 14.652 9.590 -33.412 1.00 81.44 88 GLY A CA 1
ATOM 641 C C . GLY A 1 88 ? 14.274 8.242 -34.058 1.00 81.44 88 GLY A C 1
ATOM 642 O O . GLY A 1 88 ? 13.640 8.205 -35.109 1.00 81.44 88 GLY A O 1
ATOM 643 N N . ASN A 1 89 ? 14.634 7.121 -33.426 1.00 85.44 89 ASN A N 1
ATOM 644 C CA . ASN A 1 89 ? 14.385 5.759 -33.866 1.00 85.44 89 ASN A CA 1
ATOM 645 C C . ASN A 1 89 ? 13.466 5.052 -32.865 1.00 85.44 89 ASN A C 1
ATOM 647 O O . ASN A 1 89 ? 13.882 4.657 -31.773 1.00 85.44 89 ASN A O 1
ATOM 651 N N . ILE A 1 90 ? 12.222 4.836 -33.294 1.00 83.75 90 ILE A N 1
ATOM 652 C CA . ILE A 1 90 ? 11.148 4.196 -32.521 1.00 83.75 90 ILE A CA 1
ATOM 653 C C . ILE A 1 90 ? 11.568 2.822 -31.982 1.00 83.75 90 ILE A C 1
ATOM 655 O O . ILE A 1 90 ? 11.222 2.474 -30.856 1.00 83.75 90 ILE A O 1
ATOM 659 N N . ARG A 1 91 ? 12.342 2.040 -32.747 1.00 87.75 91 ARG A N 1
ATOM 660 C CA . ARG A 1 91 ? 12.767 0.697 -32.319 1.00 87.75 91 ARG A CA 1
ATOM 661 C C . ARG A 1 91 ? 13.724 0.769 -31.134 1.00 87.75 91 ARG A C 1
ATOM 663 O O . ARG A 1 91 ? 13.553 0.034 -30.169 1.00 87.75 91 ARG A O 1
ATOM 670 N N . ALA A 1 92 ? 14.705 1.665 -31.199 1.00 84.50 92 ALA A N 1
ATOM 671 C CA . ALA A 1 92 ? 15.685 1.830 -30.132 1.00 84.50 92 ALA A CA 1
ATOM 672 C C . ALA A 1 92 ? 15.050 2.445 -28.871 1.00 84.50 92 ALA A C 1
ATOM 674 O O . ALA A 1 92 ? 15.335 1.996 -27.764 1.00 84.50 92 ALA A O 1
ATOM 675 N N . ALA A 1 93 ? 14.126 3.397 -29.035 1.00 85.69 93 ALA A N 1
ATOM 676 C CA . ALA A 1 93 ? 13.373 3.973 -27.923 1.00 85.69 93 ALA A CA 1
ATOM 677 C C . ALA A 1 93 ? 12.502 2.928 -27.200 1.00 85.69 93 ALA A C 1
ATOM 679 O O . ALA A 1 93 ? 12.513 2.878 -25.973 1.00 85.69 93 ALA A O 1
ATOM 680 N N . LEU A 1 94 ? 11.813 2.045 -27.937 1.00 85.12 94 LEU A N 1
ATOM 681 C CA . LEU A 1 94 ? 11.005 0.967 -27.350 1.00 85.12 94 LEU A CA 1
ATOM 682 C C . LEU A 1 94 ? 11.845 -0.054 -26.578 1.00 85.12 94 LEU A C 1
ATOM 684 O O . LEU A 1 94 ? 11.451 -0.461 -25.488 1.00 85.12 94 LEU A O 1
ATOM 688 N N . ILE A 1 95 ? 12.999 -0.455 -27.123 1.00 87.88 95 ILE A N 1
ATOM 689 C CA . ILE A 1 95 ? 13.899 -1.398 -26.445 1.00 87.88 95 ILE A CA 1
ATOM 690 C C . ILE A 1 95 ? 14.358 -0.804 -25.111 1.00 87.88 95 ILE A C 1
ATOM 692 O O . ILE A 1 95 ? 14.229 -1.456 -24.080 1.00 87.88 95 ILE A O 1
ATOM 696 N N . THR A 1 96 ? 14.822 0.447 -25.107 1.00 86.12 96 THR A N 1
ATOM 697 C CA . THR A 1 96 ? 15.285 1.120 -23.885 1.00 86.12 96 THR A CA 1
ATOM 698 C C . THR A 1 96 ? 14.145 1.367 -22.894 1.00 86.12 96 THR A C 1
ATOM 700 O O . THR A 1 96 ? 14.323 1.156 -21.697 1.00 86.12 96 THR A O 1
ATOM 703 N N . ALA A 1 97 ? 12.954 1.743 -23.367 1.00 86.62 97 ALA A N 1
ATOM 704 C CA . ALA A 1 97 ? 11.784 1.930 -22.510 1.00 86.62 97 ALA A CA 1
ATOM 705 C C . ALA A 1 97 ? 11.364 0.630 -21.803 1.00 86.62 97 ALA A C 1
ATOM 707 O O . ALA A 1 97 ? 10.959 0.678 -20.646 1.00 86.62 97 ALA A O 1
ATOM 708 N N . LEU A 1 98 ? 11.511 -0.531 -22.455 1.00 88.88 98 LEU A N 1
ATOM 709 C CA . LEU A 1 98 ? 11.226 -1.847 -21.865 1.00 88.88 98 LEU A CA 1
ATOM 710 C C . LEU A 1 98 ? 12.259 -2.293 -20.821 1.00 88.88 98 LEU A C 1
ATOM 712 O O . LEU A 1 98 ? 11.932 -3.113 -19.963 1.00 88.88 98 LEU A O 1
ATOM 716 N N . VAL A 1 99 ? 13.481 -1.752 -20.846 1.00 90.31 99 VAL A N 1
ATOM 717 C CA . VAL A 1 99 ? 14.502 -2.065 -19.831 1.00 90.31 99 VAL A CA 1
ATOM 718 C C . VAL A 1 99 ? 14.082 -1.558 -18.449 1.00 90.31 99 VAL A C 1
ATOM 720 O O . VAL A 1 99 ? 14.349 -2.238 -17.462 1.00 90.31 99 VAL A O 1
ATOM 723 N N . ILE A 1 100 ? 13.376 -0.424 -18.373 1.00 88.06 100 ILE A N 1
ATOM 724 C CA . ILE A 1 100 ? 12.906 0.180 -17.114 1.00 88.06 100 ILE A CA 1
ATOM 725 C C . ILE A 1 100 ? 11.957 -0.759 -16.335 1.00 88.06 100 ILE A C 1
ATOM 727 O O . ILE A 1 100 ? 12.280 -1.121 -15.206 1.00 88.06 100 ILE A O 1
ATOM 731 N N . PRO A 1 101 ? 10.816 -1.232 -16.882 1.00 87.38 101 PRO A N 1
ATOM 732 C CA . PRO A 1 101 ? 9.953 -2.159 -16.153 1.00 87.38 101 PRO A CA 1
ATOM 733 C C . PRO A 1 101 ? 10.635 -3.510 -15.913 1.00 87.38 101 PRO A C 1
ATOM 735 O O . PRO A 1 101 ? 10.377 -4.152 -14.895 1.00 87.38 101 PRO A O 1
ATOM 738 N N . MET A 1 102 ? 11.522 -3.950 -16.815 1.00 91.50 102 MET A N 1
ATOM 739 C CA . MET A 1 102 ? 12.232 -5.215 -16.639 1.00 91.50 102 MET A CA 1
ATOM 740 C C . MET A 1 102 ? 13.219 -5.156 -15.460 1.00 91.50 102 MET A C 1
ATOM 742 O O . MET A 1 102 ? 13.282 -6.102 -14.675 1.00 91.50 102 MET A O 1
ATOM 746 N N . SER A 1 103 ? 13.943 -4.046 -15.280 1.00 89.94 103 SER A N 1
ATOM 747 C CA . SER A 1 103 ? 14.837 -3.856 -14.133 1.00 89.94 103 SER A CA 1
ATOM 748 C C . SER A 1 103 ? 14.060 -3.754 -12.820 1.00 89.94 103 SER A C 1
ATOM 750 O O . SER A 1 103 ? 14.430 -4.416 -11.850 1.00 89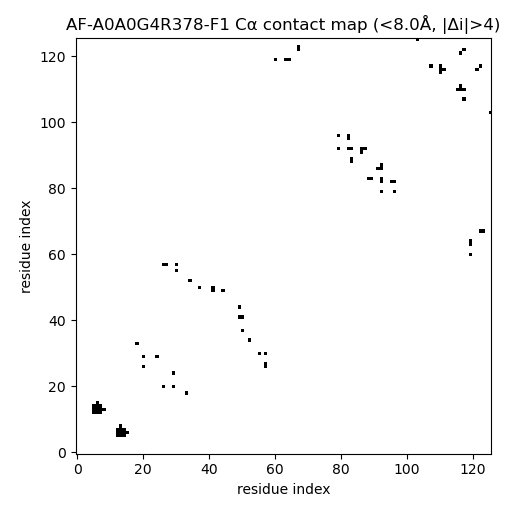.94 103 SER A O 1
ATOM 752 N N . MET A 1 104 ? 12.932 -3.034 -12.803 1.00 88.88 104 MET A N 1
ATOM 753 C CA . MET A 1 104 ? 12.048 -2.969 -11.633 1.00 88.88 104 MET A CA 1
ATOM 754 C C . MET A 1 104 ? 11.522 -4.355 -11.234 1.00 88.88 104 MET A C 1
ATOM 756 O O . MET A 1 104 ? 11.538 -4.703 -10.053 1.00 88.88 104 MET A O 1
ATOM 760 N N . LEU A 1 105 ? 11.106 -5.176 -12.206 1.00 89.56 105 LEU A N 1
ATOM 761 C CA . LEU A 1 105 ? 10.669 -6.555 -11.962 1.00 89.56 105 LEU A CA 1
ATOM 762 C C . LEU A 1 105 ? 11.789 -7.419 -11.377 1.00 89.56 105 LEU A C 1
ATOM 764 O O . LEU A 1 105 ? 11.556 -8.146 -10.412 1.00 89.56 105 LEU A O 1
ATOM 768 N N . MET A 1 106 ? 13.006 -7.334 -11.924 1.00 91.06 106 MET A N 1
ATOM 769 C CA . MET A 1 106 ? 14.155 -8.074 -11.392 1.00 91.06 106 MET A CA 1
ATOM 770 C C . MET A 1 106 ? 14.460 -7.683 -9.944 1.00 91.06 106 MET A C 1
ATOM 772 O O . MET A 1 106 ? 14.656 -8.562 -9.101 1.00 91.06 106 MET A O 1
ATOM 776 N N . THR A 1 107 ? 14.433 -6.387 -9.629 1.00 89.12 107 THR A N 1
ATOM 777 C CA . THR A 1 107 ? 14.636 -5.897 -8.261 1.00 89.12 107 THR A CA 1
ATOM 778 C C . THR A 1 107 ? 13.524 -6.369 -7.326 1.00 89.12 107 THR A C 1
ATOM 780 O O . THR A 1 107 ? 13.818 -6.882 -6.247 1.00 89.12 107 THR A 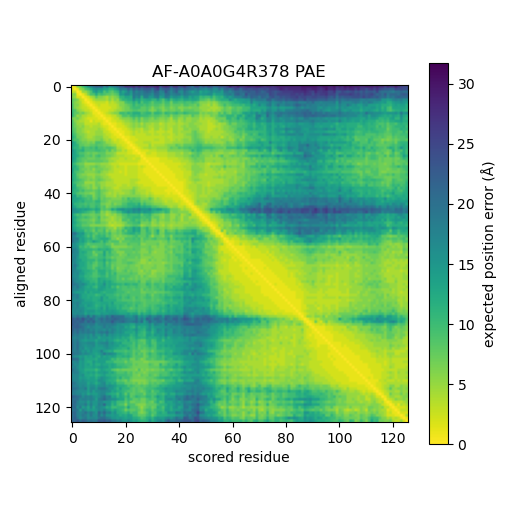O 1
ATOM 783 N N . ALA A 1 108 ? 12.257 -6.295 -7.747 1.00 87.06 108 ALA A N 1
ATOM 784 C CA . ALA A 1 108 ? 11.125 -6.776 -6.956 1.00 87.06 108 ALA A CA 1
ATOM 785 C C . ALA A 1 108 ? 11.234 -8.281 -6.644 1.00 87.06 108 ALA A C 1
ATOM 787 O O . ALA A 1 108 ? 11.047 -8.696 -5.500 1.00 87.06 108 ALA A O 1
ATOM 788 N N . ILE A 1 109 ? 11.612 -9.105 -7.630 1.00 89.19 109 ILE A N 1
ATOM 789 C CA . ILE A 1 109 ? 11.862 -10.542 -7.431 1.00 89.19 109 ILE A CA 1
ATOM 790 C C . ILE A 1 109 ? 13.019 -10.763 -6.444 1.00 89.19 109 ILE A C 1
ATOM 792 O O . ILE A 1 109 ? 12.931 -11.630 -5.570 1.00 89.19 109 ILE A O 1
ATOM 796 N N . GLY A 1 110 ? 14.094 -9.978 -6.558 1.00 89.25 110 GLY A N 1
ATOM 797 C CA . GLY A 1 110 ? 15.229 -10.013 -5.635 1.00 89.25 110 GLY A CA 1
ATOM 798 C C . GLY A 1 110 ? 14.828 -9.687 -4.196 1.00 89.25 110 GLY A C 1
ATOM 799 O O . GLY A 1 110 ? 15.209 -10.409 -3.277 1.00 89.25 110 GLY A O 1
ATOM 800 N N . MET A 1 111 ? 13.995 -8.664 -4.000 1.00 88.56 111 MET A N 1
ATOM 801 C CA . MET A 1 111 ? 13.476 -8.287 -2.683 1.00 88.56 111 MET A CA 1
ATOM 802 C C . MET A 1 111 ? 12.634 -9.398 -2.052 1.00 88.56 111 MET A C 1
ATOM 804 O O . MET A 1 111 ? 12.827 -9.708 -0.877 1.00 88.56 111 MET A O 1
ATOM 808 N N . VAL A 1 112 ? 11.762 -10.049 -2.833 1.00 86.19 112 VAL A N 1
ATOM 809 C CA . VAL A 1 112 ? 10.958 -11.188 -2.355 1.00 86.19 112 VAL A CA 1
ATOM 810 C C . VAL A 1 112 ? 11.858 -12.348 -1.927 1.00 86.19 112 VAL A C 1
ATOM 812 O O . VAL A 1 112 ? 11.674 -12.894 -0.842 1.00 86.19 112 VAL A O 1
ATOM 815 N N . LYS A 1 113 ? 12.876 -12.697 -2.727 1.00 88.00 113 LYS A N 1
ATOM 816 C CA . LYS A 1 113 ? 13.847 -13.746 -2.363 1.00 88.00 113 LYS A CA 1
ATOM 817 C C . LYS A 1 113 ? 14.683 -13.379 -1.134 1.00 88.00 113 LYS A C 1
ATOM 819 O O . LYS A 1 113 ? 15.012 -14.255 -0.340 1.00 88.00 113 LYS A O 1
ATOM 824 N N . GLY A 1 114 ? 15.013 -12.100 -0.974 1.00 85.31 114 GLY A N 1
ATOM 825 C CA . GLY A 1 114 ? 15.766 -11.573 0.162 1.00 85.31 114 GLY A CA 1
ATOM 826 C C . GLY A 1 114 ? 14.939 -11.343 1.430 1.00 85.31 114 GLY A C 1
ATOM 827 O O . GLY A 1 114 ? 15.499 -10.867 2.412 1.00 85.31 114 GLY A O 1
ATOM 828 N N . ASN A 1 115 ? 13.631 -11.642 1.427 1.00 79.50 115 ASN A N 1
ATOM 829 C CA . ASN A 1 115 ? 12.692 -11.279 2.501 1.00 79.50 115 ASN A CA 1
ATOM 830 C C . ASN A 1 115 ? 12.727 -9.780 2.869 1.00 79.50 115 ASN A C 1
ATOM 832 O O . ASN A 1 115 ? 12.428 -9.390 3.998 1.00 79.50 115 ASN A O 1
ATOM 836 N N . ILE A 1 116 ? 13.087 -8.923 1.912 1.00 78.88 116 ILE A N 1
ATOM 837 C CA . ILE A 1 116 ? 13.095 -7.473 2.084 1.00 78.88 116 ILE A CA 1
ATOM 838 C C . ILE A 1 116 ? 11.673 -6.979 1.836 1.00 78.88 116 ILE A C 1
ATOM 840 O O . ILE A 1 116 ? 11.086 -7.227 0.783 1.00 78.88 116 ILE A O 1
ATOM 844 N N . SER A 1 117 ? 11.105 -6.267 2.809 1.00 72.56 117 SER A N 1
ATOM 845 C CA . SER A 1 117 ? 9.753 -5.729 2.680 1.00 72.56 117 SER A CA 1
ATOM 846 C C . SER A 1 117 ? 9.684 -4.674 1.575 1.00 72.56 117 SER A C 1
ATOM 848 O O . SER A 1 117 ? 10.473 -3.729 1.594 1.00 72.56 117 SER A O 1
ATOM 850 N N . GLY A 1 118 ? 8.682 -4.771 0.699 1.00 74.44 118 GLY A N 1
ATOM 851 C CA . GLY A 1 118 ? 8.272 -3.679 -0.185 1.00 74.44 118 GLY A CA 1
ATOM 852 C C . GLY A 1 118 ? 7.642 -2.547 0.623 1.00 74.44 118 GLY A C 1
ATOM 853 O O . GLY A 1 118 ? 6.431 -2.518 0.825 1.00 74.44 118 GLY A O 1
ATOM 854 N N . ASN A 1 119 ? 8.473 -1.650 1.142 1.00 74.56 119 ASN A N 1
ATOM 855 C CA . ASN A 1 119 ? 8.063 -0.466 1.885 1.00 74.56 119 ASN A CA 1
ATOM 856 C C . ASN A 1 119 ? 8.377 0.812 1.090 1.00 74.56 119 ASN A C 1
ATOM 858 O O . ASN A 1 119 ? 9.008 0.767 0.036 1.00 74.56 119 ASN A O 1
ATOM 862 N N . LEU A 1 120 ? 7.957 1.963 1.612 1.00 71.69 120 LEU A N 1
ATOM 863 C CA . LEU A 1 120 ? 8.145 3.262 0.960 1.00 71.69 120 LEU A CA 1
ATOM 864 C C . LEU A 1 120 ? 9.613 3.593 0.644 1.00 71.69 120 LEU A C 1
ATOM 866 O O . LEU A 1 120 ? 9.883 4.148 -0.413 1.00 71.69 120 LEU A O 1
ATOM 870 N N . MET A 1 121 ? 10.556 3.228 1.518 1.00 78.56 121 MET A N 1
ATOM 871 C CA . MET A 1 121 ? 11.986 3.475 1.293 1.00 78.56 121 MET A CA 1
ATOM 872 C C . MET A 1 121 ? 12.504 2.652 0.111 1.00 78.56 121 MET A C 1
ATOM 874 O O . MET A 1 121 ? 13.220 3.172 -0.735 1.00 78.56 121 MET A O 1
ATOM 878 N N . SER A 1 122 ? 12.094 1.385 0.020 1.00 76.62 122 SER A N 1
ATOM 879 C CA . SER A 1 122 ? 12.440 0.539 -1.124 1.00 76.62 122 SER A CA 1
ATOM 880 C C . SER A 1 122 ? 11.706 0.926 -2.412 1.00 76.62 122 SER A C 1
ATOM 882 O O . SER A 1 122 ? 12.292 0.822 -3.480 1.00 76.62 122 SER A O 1
ATOM 884 N N . LEU A 1 123 ? 10.458 1.411 -2.325 1.00 76.81 123 LEU A N 1
ATOM 885 C CA . LEU A 1 123 ? 9.693 1.899 -3.479 1.00 76.81 123 LEU A CA 1
ATOM 886 C C . LEU A 1 123 ? 10.264 3.203 -4.040 1.00 76.81 123 LEU A C 1
ATOM 888 O O . LEU A 1 123 ? 10.173 3.418 -5.236 1.00 76.81 123 LEU A O 1
ATOM 892 N N . GLY A 1 124 ? 10.823 4.066 -3.188 1.00 73.38 124 GLY A N 1
ATOM 893 C CA . GLY A 1 124 ? 11.490 5.296 -3.622 1.00 73.38 124 GLY A CA 1
ATOM 894 C C . GLY A 1 124 ? 12.910 5.086 -4.156 1.00 73.38 124 GLY A C 1
ATOM 895 O O . GLY A 1 124 ? 13.466 6.004 -4.748 1.00 73.38 124 GLY A O 1
ATOM 896 N N . ALA A 1 125 ? 13.508 3.914 -3.923 1.00 73.38 125 ALA A N 1
ATOM 897 C CA . ALA A 1 125 ? 14.802 3.533 -4.491 1.00 73.38 125 ALA A CA 1
ATOM 898 C C . ALA A 1 125 ? 14.679 2.856 -5.872 1.00 73.38 125 ALA A C 1
ATOM 900 O O . ALA A 1 125 ? 15.694 2.674 -6.545 1.00 73.38 125 ALA A O 1
ATOM 901 N N . LEU A 1 126 ? 13.458 2.457 -6.249 1.00 67.38 126 LEU A N 1
ATOM 902 C CA . LEU A 1 126 ? 13.076 1.955 -7.571 1.00 67.38 126 LEU A CA 1
ATOM 903 C C . LEU A 1 126 ? 12.709 3.115 -8.498 1.00 67.38 126 LEU A C 1
ATOM 905 O O . LEU A 1 126 ? 13.047 3.002 -9.695 1.00 67.38 126 LEU A O 1
#

pLDDT: mean 81.83, std 7.14, range [53.25, 91.5]

Solvent-accessible surface area (backbone atoms only — not comparable to full-atom values): 7922 Å² total; per-residue (Å²): 135,85,81,89,78,86,44,66,57,99,88,39,83,49,87,86,82,84,88,82,79,62,91,90,60,56,68,59,64,54,49,54,52,51,53,53,51,49,57,57,50,50,76,72,48,60,94,93,62,80,84,74,88,88,79,66,72,53,63,60,52,52,56,49,50,55,51,52,53,52,50,52,52,55,49,53,49,49,52,42,52,50,40,44,70,72,61,75,38,71,68,61,29,50,56,57,52,52,47,54,63,51,51,52,50,50,50,53,54,48,29,60,76,66,72,46,74,92,41,72,73,57,60,72,74,105

Mean predicted aligned error: 9.54 Å